Protein AF-A0A2I0T529-F1 (afdb_monomer_lite)

Secondary structure (DSSP, 8-state):
---EEEEEESTT--EEEEEEEETTEEEEEEEEEEES---SS-EEE--------S-EEEEEEEE--S----EEEEE-----S-SPPPBPS---STTEEE-TTT-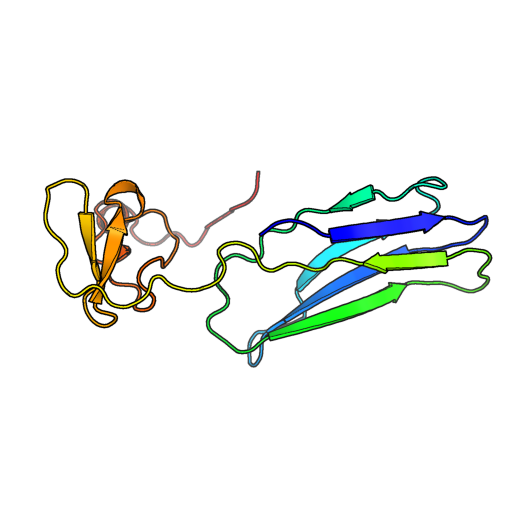BEEEGGGTTSSS--SSSSGGGTT-GGGGT--S--------

Organism: NCBI:txid1758121

pLDDT: mean 82.92, std 14.86, range [33.41, 96.0]

Foldseek 3Di:
DDWKWKAQAFPFSAKKWKWKAFPPDDDIDTFDMDGDHPDGDIDIDDTDPAARLGDMDIDMDGDHDDDDTIDIDMDDDDDPPHDAAAADPDADDPQWDQADPRRGIDGLVQQCPPGCNHSVCRSNPPDPVVVVDDDDDDDDDDD

Structure (mmCIF, N/CA/C/O backbone):
data_AF-A0A2I0T529-F1
#
_entry.id   AF-A0A2I0T529-F1
#
loop_
_atom_site.group_PDB
_atom_site.id
_atom_site.type_symbol
_atom_site.label_atom_id
_atom_site.label_alt_id
_atom_site.label_comp_id
_atom_site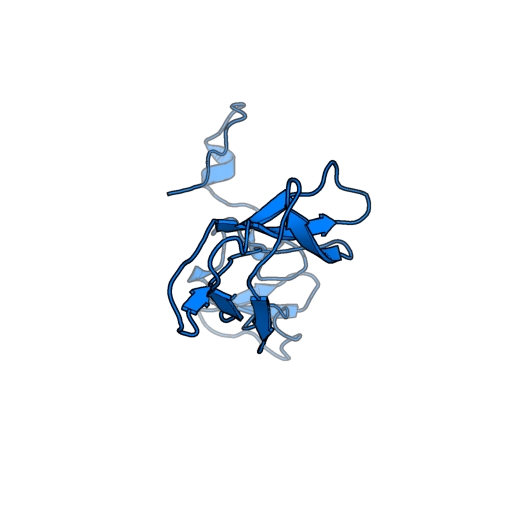.label_asym_id
_atom_site.label_entity_id
_atom_site.label_seq_id
_atom_site.pdbx_PDB_ins_code
_atom_site.Cartn_x
_atom_site.Cartn_y
_atom_site.Cartn_z
_atom_site.occupancy
_atom_site.B_iso_or_equiv
_atom_site.auth_seq_id
_atom_site.auth_comp_id
_atom_site.auth_asym_id
_atom_site.auth_atom_id
_atom_site.pdbx_PDB_model_num
ATOM 1 N N . MET A 1 1 ? 3.056 0.328 5.723 1.00 48.34 1 MET A N 1
ATOM 2 C CA . MET A 1 1 ? 3.307 -0.711 4.707 1.00 48.34 1 MET A CA 1
ATOM 3 C C . MET A 1 1 ? 4.695 -0.516 4.107 1.00 48.34 1 MET A C 1
ATOM 5 O O . MET A 1 1 ? 5.055 0.585 3.721 1.00 48.34 1 MET A O 1
ATOM 9 N N . SER A 1 2 ? 5.526 -1.548 4.168 1.00 48.34 2 SER A N 1
ATOM 10 C CA . SER A 1 2 ? 6.954 -1.584 3.819 1.00 48.34 2 SER A CA 1
ATOM 11 C C . SER A 1 2 ? 7.277 -3.079 3.793 1.00 48.34 2 SER A C 1
ATOM 13 O O . SER A 1 2 ? 6.872 -3.757 4.719 1.00 48.34 2 SER A O 1
ATOM 15 N N . PHE A 1 3 ? 7.851 -3.702 2.774 1.00 51.78 3 PHE A N 1
ATOM 16 C CA . PHE A 1 3 ? 8.933 -3.304 1.893 1.00 51.78 3 PHE A CA 1
ATOM 17 C C . PHE A 1 3 ? 8.783 -4.043 0.556 1.00 51.78 3 PHE A C 1
ATOM 19 O O . PHE A 1 3 ? 8.194 -5.113 0.521 1.00 51.78 3 PHE A O 1
ATOM 26 N N . GLN A 1 4 ? 9.295 -3.486 -0.539 1.00 66.69 4 GLN A N 1
ATOM 27 C CA . GLN A 1 4 ? 9.309 -4.156 -1.842 1.00 66.69 4 GLN A CA 1
ATOM 28 C C . GLN A 1 4 ? 10.705 -4.006 -2.427 1.00 66.69 4 GLN A C 1
ATOM 30 O O . GLN A 1 4 ? 11.197 -2.880 -2.553 1.00 66.69 4 GLN A O 1
ATOM 35 N N . LEU A 1 5 ? 11.367 -5.118 -2.736 1.00 78.69 5 LEU A N 1
ATOM 36 C CA . LEU A 1 5 ? 12.601 -5.080 -3.507 1.00 78.69 5 LEU A CA 1
ATOM 37 C C . LEU A 1 5 ? 12.213 -4.998 -4.978 1.00 78.69 5 LEU A C 1
ATOM 39 O O . LEU A 1 5 ? 11.417 -5.797 -5.460 1.00 78.69 5 LEU A O 1
ATOM 43 N N . TYR A 1 6 ? 12.756 -4.026 -5.698 1.00 90.75 6 TYR A N 1
ATOM 44 C CA . TYR A 1 6 ? 12.573 -3.924 -7.136 1.00 90.75 6 TYR A CA 1
ATOM 45 C C . TYR A 1 6 ? 13.913 -3.765 -7.843 1.00 90.75 6 TYR A C 1
ATOM 47 O O . TYR A 1 6 ? 14.894 -3.273 -7.287 1.00 90.75 6 TYR A O 1
ATOM 55 N N . TYR A 1 7 ? 13.944 -4.198 -9.090 1.00 91.44 7 TYR A N 1
ATOM 56 C CA . TYR A 1 7 ? 15.102 -4.159 -9.960 1.00 91.44 7 TYR A CA 1
ATOM 57 C C . TYR A 1 7 ? 14.653 -3.647 -11.320 1.00 91.44 7 TYR A C 1
ATOM 59 O O . TYR A 1 7 ? 13.660 -4.138 -11.854 1.00 91.44 7 TYR A O 1
ATOM 67 N N . ASN A 1 8 ? 15.364 -2.670 -11.881 1.00 92.31 8 ASN A N 1
ATOM 68 C CA . ASN A 1 8 ? 15.036 -2.111 -13.187 1.00 92.31 8 ASN A CA 1
ATOM 69 C C . ASN A 1 8 ? 16.312 -1.704 -13.941 1.00 92.31 8 ASN A C 1
ATOM 71 O O . ASN A 1 8 ? 16.833 -0.601 -13.776 1.00 92.31 8 ASN A O 1
ATOM 75 N N . TYR A 1 9 ? 16.842 -2.611 -14.764 1.00 93.38 9 TYR A N 1
ATOM 76 C CA . TYR A 1 9 ? 18.144 -2.437 -15.415 1.00 93.38 9 TYR A CA 1
ATOM 77 C C . TYR A 1 9 ? 18.147 -2.925 -16.861 1.00 93.38 9 TYR A C 1
ATOM 79 O O . TYR A 1 9 ? 17.571 -3.960 -17.186 1.00 93.38 9 TYR A O 1
ATOM 87 N N . GLY A 1 10 ? 18.856 -2.197 -17.723 1.00 90.44 10 GLY A N 1
ATOM 88 C CA . GLY A 1 10 ? 19.096 -2.559 -19.118 1.00 90.44 10 GLY A CA 1
ATOM 89 C C . GLY A 1 10 ? 19.188 -1.340 -20.027 1.00 90.44 10 GLY A C 1
ATOM 90 O O . GLY A 1 10 ? 18.828 -0.227 -19.636 1.00 90.44 10 GLY A O 1
ATOM 91 N N . GLN A 1 11 ? 19.702 -1.529 -21.240 1.00 86.31 11 GLN A N 1
ATOM 92 C CA . GLN A 1 11 ? 19.916 -0.451 -22.208 1.00 86.31 11 GLN A CA 1
ATOM 93 C C . GLN A 1 11 ? 18.602 0.177 -22.706 1.00 86.31 11 GLN A C 1
ATOM 95 O O . GLN A 1 11 ? 18.566 1.348 -23.080 1.00 86.31 11 GLN A O 1
ATOM 100 N N . SER A 1 12 ? 17.505 -0.579 -22.703 1.00 86.75 12 SER A N 1
ATOM 101 C CA . SER A 1 12 ? 16.164 -0.114 -23.078 1.00 86.75 12 SER A CA 1
ATOM 102 C C . SER A 1 12 ? 15.096 -0.770 -22.205 1.00 86.75 12 SER A C 1
ATOM 104 O O . SER A 1 12 ? 14.063 -1.219 -22.692 1.00 86.75 12 SER A O 1
ATOM 106 N N . VAL A 1 13 ? 15.347 -0.830 -20.892 1.00 89.06 13 VAL A N 1
ATOM 107 C CA . VAL A 1 13 ? 14.443 -1.491 -19.940 1.00 89.06 13 VAL A CA 1
ATOM 108 C C . VAL A 1 13 ? 13.051 -0.849 -19.899 1.00 89.06 13 VAL A C 1
ATOM 110 O O . VAL A 1 13 ? 12.082 -1.539 -19.623 1.00 89.06 13 VAL A O 1
ATOM 113 N N . GLY A 1 14 ? 12.894 0.433 -20.235 1.00 89.50 14 GLY A N 1
ATOM 114 C CA . GLY A 1 14 ? 11.589 1.108 -20.236 1.00 89.50 14 GLY A CA 1
ATOM 115 C C . GLY A 1 14 ? 11.087 1.405 -18.822 1.00 89.50 14 GLY A C 1
ATOM 116 O O . GLY A 1 14 ? 11.887 1.716 -17.944 1.00 89.50 14 GLY A O 1
ATOM 117 N N . ALA A 1 15 ? 9.773 1.334 -18.598 1.00 89.12 15 ALA A N 1
ATOM 118 C CA . ALA A 1 15 ? 9.162 1.630 -17.304 1.00 89.12 15 ALA A CA 1
ATOM 119 C C . ALA A 1 15 ? 8.356 0.441 -16.764 1.00 89.12 15 ALA A C 1
ATOM 121 O O . ALA A 1 15 ? 7.965 -0.458 -17.513 1.00 89.12 15 ALA A O 1
ATOM 122 N N . ALA A 1 16 ? 8.161 0.411 -15.453 1.00 91.12 16 ALA A N 1
ATOM 123 C CA . ALA A 1 16 ? 7.290 -0.528 -14.759 1.00 91.12 16 ALA A CA 1
ATOM 124 C C . ALA A 1 16 ? 6.421 0.257 -13.776 1.00 91.12 16 ALA A C 1
ATOM 126 O O . ALA A 1 16 ? 6.875 1.244 -13.199 1.00 91.12 16 ALA A O 1
ATOM 127 N N . GLU A 1 17 ? 5.175 -0.159 -13.611 1.00 92.00 17 GLU A N 1
ATOM 128 C CA . GLU A 1 17 ? 4.189 0.514 -12.777 1.00 92.00 17 GLU A CA 1
ATOM 129 C C . GLU A 1 17 ? 3.460 -0.497 -11.898 1.00 92.00 17 GLU A C 1
ATOM 131 O O . GLU A 1 17 ? 3.138 -1.595 -12.342 1.00 92.00 17 GLU A O 1
ATOM 136 N N . MET A 1 18 ? 3.188 -0.108 -10.654 1.00 91.44 18 MET A N 1
ATOM 137 C CA . MET A 1 18 ? 2.259 -0.811 -9.779 1.00 91.44 18 MET A CA 1
ATOM 138 C C . MET A 1 18 ? 0.992 0.026 -9.617 1.00 91.44 18 MET A C 1
ATOM 140 O O . MET A 1 18 ? 1.067 1.203 -9.249 1.00 91.44 18 MET A O 1
ATOM 144 N N . GLN A 1 19 ? -0.165 -0.587 -9.852 1.00 92.19 19 GLN A N 1
ATOM 145 C CA . GLN A 1 19 ? -1.474 0.041 -9.685 1.00 92.19 19 GLN A CA 1
ATOM 146 C C . GLN A 1 19 ? -2.297 -0.680 -8.615 1.00 92.19 19 GLN A C 1
ATOM 148 O O . GLN A 1 19 ? -2.263 -1.903 -8.505 1.00 92.19 19 GLN A O 1
ATOM 153 N N . LEU A 1 20 ? -3.069 0.091 -7.855 1.00 91.44 20 LEU A N 1
ATOM 154 C CA . LEU A 1 20 ? -4.104 -0.376 -6.949 1.00 91.44 20 LEU A CA 1
ATOM 155 C C . LEU A 1 20 ? -5.458 -0.301 -7.644 1.00 91.44 20 LEU A C 1
ATOM 157 O O . LEU A 1 20 ? -5.902 0.778 -8.043 1.00 91.44 20 LEU A O 1
ATOM 161 N N . LEU A 1 21 ? -6.124 -1.442 -7.732 1.00 90.94 21 LEU A N 1
ATOM 162 C CA . LEU A 1 21 ? -7.494 -1.559 -8.198 1.00 90.94 21 LEU A CA 1
ATOM 163 C C . LEU A 1 21 ? -8.341 -1.915 -6.984 1.00 90.94 21 LEU A C 1
ATOM 165 O O . LEU A 1 21 ? -8.092 -2.940 -6.356 1.00 90.94 21 LEU A O 1
ATOM 169 N N . VAL A 1 22 ? -9.305 -1.074 -6.631 1.00 89.00 22 VAL A N 1
ATOM 170 C CA . VAL A 1 22 ? -10.211 -1.341 -5.511 1.00 89.00 22 VAL A CA 1
ATOM 171 C C . VAL A 1 22 ? -11.596 -1.608 -6.078 1.00 89.00 22 VAL A C 1
ATOM 173 O O . VAL A 1 22 ? -12.083 -0.833 -6.904 1.00 89.00 22 VAL A O 1
ATOM 176 N N . ASP A 1 23 ? -12.213 -2.713 -5.662 1.00 84.00 23 ASP A N 1
ATOM 177 C CA . ASP A 1 23 ? -13.534 -3.094 -6.149 1.00 84.00 23 ASP A CA 1
ATOM 178 C C . ASP A 1 23 ? -14.538 -1.966 -5.880 1.00 84.00 23 ASP A C 1
ATOM 180 O O . ASP A 1 23 ? -14.516 -1.322 -4.831 1.00 84.00 23 ASP A O 1
ATOM 184 N N . GLU A 1 24 ? -15.398 -1.706 -6.867 1.00 78.12 24 GLU A N 1
ATOM 185 C CA . GLU A 1 24 ? -16.449 -0.675 -6.820 1.00 78.12 24 GLU A CA 1
ATOM 186 C C . GLU A 1 24 ? -15.951 0.777 -6.663 1.00 78.12 24 GLU A C 1
ATOM 188 O O . GLU A 1 24 ? -16.753 1.711 -6.605 1.00 78.12 24 GLU A O 1
ATOM 193 N N . LEU A 1 25 ? -14.635 1.001 -6.672 1.00 71.06 25 LEU A N 1
ATOM 194 C CA . LEU A 1 25 ? -14.017 2.304 -6.456 1.00 71.06 25 LEU A CA 1
ATOM 195 C C . LEU A 1 25 ? -13.222 2.750 -7.687 1.00 71.06 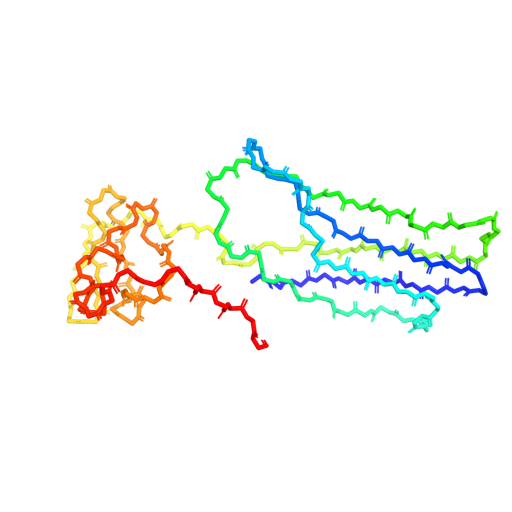25 LEU A C 1
ATOM 197 O O . LEU A 1 25 ? -12.032 2.491 -7.808 1.00 71.06 25 LEU A O 1
ATOM 201 N N . GLY A 1 26 ? -13.890 3.508 -8.562 1.00 77.75 26 GLY A N 1
ATOM 202 C CA . GLY A 1 26 ? -13.262 4.430 -9.516 1.00 77.75 26 GLY A CA 1
ATOM 203 C C . GLY A 1 26 ? -12.170 3.856 -10.441 1.00 77.75 26 GLY A C 1
ATOM 204 O O . GLY A 1 26 ? -12.093 2.652 -10.675 1.00 77.75 26 GLY A O 1
ATOM 205 N N . PRO A 1 27 ? -11.357 4.731 -11.062 1.00 87.31 27 PRO A N 1
ATOM 206 C CA . PRO A 1 27 ? -10.207 4.309 -11.855 1.00 87.31 27 PRO A CA 1
ATOM 207 C C . PRO A 1 27 ? -9.051 3.802 -10.965 1.00 87.31 27 PRO A C 1
ATOM 209 O O . PRO A 1 27 ? -8.943 4.227 -9.811 1.00 87.31 27 PRO A O 1
ATOM 212 N N . PRO A 1 28 ? -8.141 2.965 -11.503 1.00 90.06 28 PRO A N 1
ATOM 213 C CA . PRO A 1 28 ? -6.969 2.487 -10.772 1.00 90.06 28 PRO A CA 1
ATOM 214 C C . PRO A 1 28 ? -6.098 3.630 -10.239 1.00 90.06 28 PRO A C 1
ATOM 216 O O . PRO A 1 28 ? -5.891 4.643 -10.912 1.00 90.06 28 PRO A O 1
ATOM 219 N N . THR A 1 29 ? -5.542 3.446 -9.042 1.00 89.94 29 THR A N 1
ATOM 220 C CA . THR A 1 29 ? -4.598 4.389 -8.429 1.00 89.94 29 THR A CA 1
ATOM 221 C C . THR A 1 29 ? -3.171 3.918 -8.647 1.00 89.94 29 THR A C 1
ATOM 223 O O . THR A 1 29 ? -2.824 2.790 -8.318 1.00 89.94 29 THR A O 1
ATOM 226 N N . VAL A 1 30 ? -2.309 4.785 -9.165 1.00 91.31 30 VAL A N 1
ATOM 227 C CA . VAL A 1 30 ? -0.890 4.464 -9.338 1.00 91.31 30 VAL A CA 1
ATOM 228 C C . VAL A 1 30 ? -0.184 4.542 -7.992 1.00 91.31 30 VAL A C 1
ATOM 230 O O . VAL A 1 30 ? -0.184 5.590 -7.350 1.00 91.31 30 VAL A O 1
ATOM 233 N N . LEU A 1 31 ? 0.442 3.442 -7.587 1.00 90.81 31 LEU A N 1
ATOM 234 C CA . LEU A 1 31 ? 1.133 3.325 -6.306 1.00 90.81 31 LEU A CA 1
ATOM 235 C C . LEU A 1 31 ? 2.629 3.598 -6.412 1.00 90.81 31 LEU A C 1
ATOM 237 O O . LEU A 1 31 ? 3.231 4.177 -5.510 1.00 90.81 31 LEU A O 1
ATOM 241 N N . TRP A 1 32 ? 3.237 3.140 -7.502 1.00 90.94 32 TRP A N 1
ATOM 242 C CA . TRP A 1 32 ? 4.674 3.220 -7.712 1.00 90.94 32 TRP A CA 1
ATOM 243 C C . TRP A 1 32 ? 5.010 3.114 -9.196 1.00 90.94 32 TRP A C 1
ATOM 245 O O . TRP A 1 32 ? 4.299 2.459 -9.960 1.00 90.94 32 TRP A O 1
ATOM 255 N N . ARG A 1 33 ? 6.111 3.754 -9.596 1.00 92.12 33 ARG A N 1
ATOM 256 C CA . ARG A 1 33 ? 6.679 3.659 -10.940 1.00 92.12 33 ARG A CA 1
ATOM 257 C C . ARG A 1 33 ? 8.200 3.636 -10.877 1.00 92.12 33 ARG A C 1
ATOM 259 O O . ARG A 1 33 ? 8.789 4.464 -10.187 1.00 92.12 33 ARG A O 1
ATOM 266 N N . ALA A 1 34 ? 8.797 2.768 -11.681 1.00 91.69 34 ALA A N 1
ATOM 267 C CA . ALA A 1 34 ? 10.199 2.829 -12.069 1.00 91.69 34 ALA A CA 1
ATOM 268 C C . ALA A 1 34 ? 10.309 3.274 -13.525 1.00 91.69 34 ALA A C 1
ATOM 270 O O . ALA A 1 34 ? 9.563 2.800 -14.389 1.00 91.69 34 ALA A O 1
ATOM 271 N N . TYR A 1 35 ? 11.264 4.156 -13.808 1.00 89.81 35 TYR A N 1
ATOM 272 C CA . TYR A 1 35 ? 11.518 4.654 -15.156 1.00 89.81 35 TYR A CA 1
ATOM 273 C C . TYR A 1 35 ? 12.975 4.447 -15.543 1.00 89.81 35 TYR A C 1
ATOM 275 O O . TYR A 1 35 ? 13.878 4.788 -14.786 1.00 89.81 35 TYR A O 1
ATOM 283 N N . TYR A 1 36 ? 13.191 4.003 -16.780 1.00 89.75 36 TYR A N 1
ATOM 284 C CA . TYR A 1 36 ? 14.516 3.841 -17.377 1.00 89.75 36 TYR A CA 1
ATOM 285 C C . TYR A 1 36 ? 15.432 2.942 -16.538 1.00 89.75 36 TYR A C 1
ATOM 287 O O . TYR A 1 36 ? 14.981 2.137 -15.739 1.00 89.75 36 TYR A O 1
ATOM 295 N N . ASN A 1 37 ? 16.732 3.005 -16.788 1.00 91.75 37 ASN A N 1
ATOM 296 C CA . ASN A 1 37 ? 17.709 2.206 -16.071 1.00 91.75 37 ASN A CA 1
ATOM 297 C C . ASN A 1 37 ? 18.035 2.849 -14.711 1.00 91.75 37 ASN A C 1
ATOM 299 O O . ASN A 1 37 ? 18.541 3.969 -14.676 1.00 91.75 37 ASN A O 1
ATOM 303 N N . GLU A 1 38 ? 17.803 2.122 -13.617 1.00 92.94 38 GLU A N 1
ATOM 304 C CA . GLU A 1 38 ? 18.060 2.569 -12.235 1.00 92.94 38 GLU A CA 1
ATOM 305 C C . GLU A 1 38 ? 19.315 1.917 -11.619 1.00 92.94 38 GLU A C 1
ATOM 307 O O . GLU A 1 38 ? 19.615 2.052 -10.429 1.00 92.94 38 GLU A O 1
ATOM 312 N N . GLY A 1 39 ? 20.110 1.261 -12.465 1.00 93.19 39 GLY A N 1
ATOM 313 C CA . GLY A 1 39 ? 21.361 0.609 -12.112 1.00 93.19 39 GLY A CA 1
ATOM 314 C C . GLY A 1 39 ? 21.206 -0.888 -11.866 1.00 93.19 39 GLY A C 1
ATOM 315 O O . GLY A 1 39 ? 20.120 -1.412 -11.642 1.00 93.19 39 GLY A O 1
ATOM 316 N N . ASN A 1 40 ? 22.332 -1.597 -11.929 1.00 94.62 40 ASN A N 1
ATOM 317 C CA . ASN A 1 40 ? 22.376 -3.039 -11.707 1.00 94.62 40 ASN A CA 1
ATOM 318 C C . ASN A 1 40 ? 22.375 -3.354 -10.201 1.00 94.62 40 ASN A C 1
ATOM 320 O O . ASN A 1 40 ? 23.379 -3.808 -9.652 1.00 94.62 40 ASN A O 1
ATOM 324 N N . GLN A 1 41 ? 21.275 -3.035 -9.523 1.00 94.44 41 GLN A N 1
ATOM 325 C CA . GLN A 1 41 ? 21.102 -3.251 -8.089 1.00 94.44 41 GLN A CA 1
ATOM 326 C C . GLN A 1 41 ? 19.624 -3.392 -7.729 1.00 94.44 41 GLN A C 1
ATOM 328 O O . GLN A 1 41 ? 18.755 -2.846 -8.405 1.00 94.44 41 GLN A O 1
ATOM 333 N N . TRP A 1 42 ?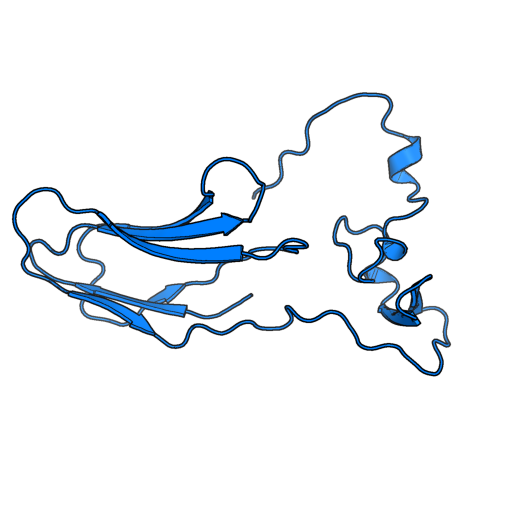 19.353 -4.099 -6.635 1.00 93.94 42 TRP A N 1
ATOM 334 C CA . TRP A 1 42 ? 18.031 -4.113 -6.022 1.00 93.94 42 TRP A CA 1
ATOM 335 C C . TRP A 1 42 ? 17.823 -2.836 -5.214 1.00 93.94 42 TRP A C 1
ATOM 337 O O . TRP A 1 42 ? 18.648 -2.471 -4.374 1.00 93.94 42 TRP A O 1
ATOM 347 N N . LEU A 1 43 ? 16.711 -2.167 -5.474 1.00 92.62 43 LEU A N 1
ATOM 348 C CA . LEU A 1 43 ? 16.262 -0.974 -4.782 1.00 92.62 43 LEU A CA 1
ATOM 349 C C . LEU A 1 43 ? 15.043 -1.308 -3.932 1.00 92.62 43 LEU A C 1
ATOM 351 O O . LEU A 1 43 ? 14.355 -2.300 -4.152 1.00 92.62 43 LEU A O 1
ATOM 355 N N . LYS A 1 44 ? 14.786 -0.477 -2.927 1.00 90.50 44 LYS A N 1
ATOM 356 C CA . LYS A 1 44 ? 13.732 -0.713 -1.946 1.00 90.50 44 LYS A CA 1
ATOM 357 C C . LYS A 1 44 ? 12.648 0.346 -2.091 1.00 90.50 44 LYS A C 1
ATOM 359 O O . LYS A 1 44 ? 12.933 1.533 -1.951 1.00 90.50 44 LYS A O 1
ATOM 364 N N . ALA A 1 45 ? 11.421 -0.086 -2.358 1.00 87.25 45 ALA A N 1
ATOM 365 C CA . ALA A 1 45 ? 10.239 0.761 -2.410 1.00 87.25 45 ALA A CA 1
ATOM 366 C C . ALA A 1 45 ? 9.359 0.549 -1.172 1.00 87.25 45 ALA A C 1
ATOM 368 O O . ALA A 1 45 ? 9.222 -0.559 -0.646 1.00 87.25 45 ALA A O 1
ATOM 369 N N . VAL A 1 46 ? 8.776 1.649 -0.702 1.00 84.94 46 VAL A N 1
ATOM 370 C CA . VAL A 1 46 ? 7.882 1.704 0.453 1.00 84.94 46 VAL A CA 1
ATOM 371 C C . VAL A 1 46 ? 6.651 2.493 0.043 1.00 84.94 46 VAL A C 1
ATOM 373 O O . VAL A 1 46 ? 6.760 3.668 -0.295 1.00 84.94 46 VAL A O 1
ATOM 376 N N . ILE A 1 47 ? 5.494 1.839 0.068 1.00 83.62 47 ILE A N 1
ATOM 377 C CA . ILE A 1 47 ? 4.224 2.407 -0.385 1.00 83.62 47 ILE A CA 1
ATOM 378 C C . ILE A 1 47 ? 3.251 2.344 0.781 1.00 83.62 47 ILE A C 1
ATOM 380 O O . ILE A 1 47 ? 3.064 1.284 1.373 1.00 83.62 47 ILE A O 1
ATOM 384 N N . GLN A 1 48 ? 2.620 3.468 1.106 1.00 77.81 48 GLN A N 1
ATOM 385 C CA . GLN A 1 48 ? 1.572 3.526 2.120 1.00 77.81 48 GLN A CA 1
ATOM 386 C C . GLN A 1 48 ? 0.209 3.447 1.426 1.00 77.81 48 GLN A C 1
ATOM 388 O O . GLN A 1 48 ? -0.227 4.424 0.828 1.00 77.81 48 GLN A O 1
ATOM 393 N N . LEU A 1 49 ? -0.456 2.288 1.491 1.00 78.69 49 LEU A N 1
ATOM 394 C CA . LEU A 1 49 ? -1.803 2.115 0.921 1.00 78.69 49 LEU A CA 1
ATOM 395 C C . LEU A 1 49 ? -2.914 2.712 1.789 1.00 78.69 49 LEU A C 1
ATOM 397 O O . LEU A 1 49 ? -4.021 2.928 1.305 1.00 78.69 49 LEU A O 1
ATOM 401 N N . GLY A 1 50 ? -2.628 2.962 3.069 1.00 75.69 50 GLY A N 1
ATOM 402 C CA . GLY A 1 50 ? -3.666 3.259 4.047 1.00 75.69 50 GLY A CA 1
ATOM 403 C C . GLY A 1 50 ? -4.624 2.078 4.221 1.00 75.69 50 GLY A C 1
ATOM 404 O O . GLY A 1 50 ? -4.286 0.927 3.934 1.00 75.69 50 GLY A O 1
ATOM 405 N N . ARG A 1 51 ? -5.825 2.368 4.719 1.00 76.75 51 ARG A N 1
ATOM 406 C CA . ARG A 1 51 ? -6.869 1.368 4.925 1.00 76.75 51 ARG A CA 1
ATOM 407 C C . ARG A 1 51 ? -7.684 1.162 3.651 1.00 76.75 51 ARG A C 1
ATOM 409 O O . ARG A 1 51 ? -8.263 2.106 3.123 1.00 76.75 51 ARG A O 1
ATOM 416 N N . LEU A 1 52 ? -7.802 -0.094 3.229 1.00 80.94 52 LEU A N 1
ATOM 417 C CA . LEU A 1 52 ? -8.614 -0.508 2.086 1.00 80.94 52 LEU A CA 1
ATOM 418 C C . LEU A 1 52 ? -9.780 -1.379 2.583 1.00 80.94 52 LEU A C 1
ATOM 420 O O . LEU A 1 52 ? -9.576 -2.560 2.852 1.00 80.94 52 LEU A O 1
ATOM 424 N N . PRO A 1 53 ? -10.985 -0.805 2.777 1.00 76.81 53 PRO A N 1
ATOM 425 C CA . PRO A 1 53 ? -12.129 -1.533 3.335 1.00 76.81 53 PRO A CA 1
ATOM 426 C C . PRO A 1 53 ? -12.803 -2.473 2.327 1.00 76.81 53 PRO A C 1
ATOM 428 O O . PRO A 1 53 ? -13.548 -3.363 2.728 1.00 76.81 53 PRO A O 1
ATOM 431 N N . HIS A 1 54 ? -12.543 -2.280 1.035 1.00 83.69 54 HIS A N 1
ATOM 432 C CA . HIS A 1 54 ? -13.056 -3.125 -0.036 1.00 83.69 54 HIS A CA 1
ATOM 433 C C . HIS A 1 54 ? -11.955 -4.071 -0.527 1.00 83.69 54 HIS A C 1
ATOM 435 O O . HIS A 1 54 ? -10.769 -3.730 -0.423 1.00 83.69 54 HIS A O 1
ATOM 441 N N . PRO A 1 55 ? -12.321 -5.241 -1.081 1.00 86.06 55 PRO A N 1
ATOM 442 C CA . PRO A 1 55 ? -11.367 -6.095 -1.768 1.00 86.06 55 PRO A CA 1
ATOM 443 C C . PRO A 1 55 ? -10.613 -5.309 -2.843 1.00 86.06 55 PRO A C 1
ATOM 445 O O . PRO A 1 55 ? -11.163 -4.427 -3.505 1.00 86.06 55 PRO A O 1
ATOM 448 N N . PHE A 1 56 ? -9.329 -5.608 -2.983 1.00 88.50 56 PHE A N 1
ATOM 449 C CA . PHE A 1 56 ? -8.455 -4.897 -3.900 1.00 88.50 56 PHE A CA 1
ATOM 450 C C . PHE A 1 56 ? -7.491 -5.854 -4.589 1.00 88.50 56 PHE A C 1
ATOM 452 O O . PHE A 1 56 ? -7.226 -6.963 -4.120 1.00 88.50 56 PHE A O 1
ATOM 459 N N . GLN A 1 57 ? -6.945 -5.394 -5.706 1.00 91.12 57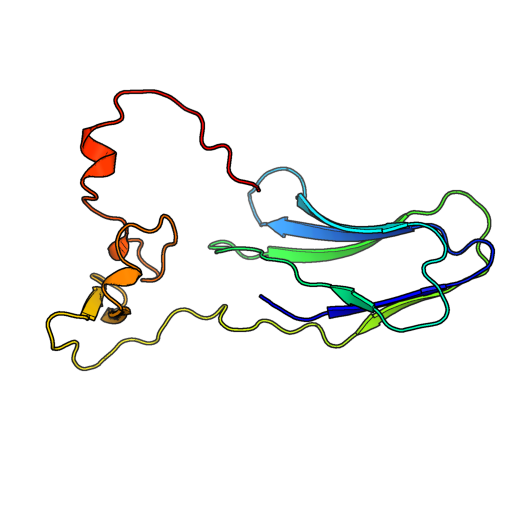 GLN A N 1
ATOM 460 C CA . GLN A 1 57 ? -5.943 -6.083 -6.499 1.00 91.12 57 GLN A CA 1
ATOM 461 C C . GLN A 1 57 ? -4.765 -5.142 -6.739 1.00 91.12 57 GLN A C 1
ATOM 463 O O . GLN A 1 57 ? -4.933 -3.933 -6.917 1.00 91.12 57 GLN A O 1
ATOM 468 N N . LEU A 1 58 ? -3.562 -5.710 -6.748 1.00 89.69 58 LEU A N 1
ATOM 469 C CA . LEU A 1 58 ? -2.357 -5.018 -7.183 1.00 89.69 58 LEU A CA 1
ATOM 470 C C . LEU A 1 58 ? -2.025 -5.490 -8.599 1.00 89.69 58 LEU A C 1
ATOM 472 O O . LEU A 1 58 ? -1.802 -6.681 -8.809 1.00 89.69 58 LEU A O 1
ATOM 476 N N . SER A 1 59 ? -2.004 -4.561 -9.553 1.00 91.25 59 SER A N 1
ATOM 477 C CA . SER A 1 59 ? -1.539 -4.812 -10.919 1.00 91.25 59 SER A CA 1
ATOM 478 C C . SER A 1 59 ? -0.086 -4.384 -11.062 1.00 91.25 59 SER A C 1
ATOM 480 O O . SER A 1 59 ? 0.325 -3.367 -10.499 1.00 91.25 59 SER A O 1
ATOM 482 N N . LEU A 1 60 ? 0.682 -5.168 -11.815 1.00 90.38 60 LEU A N 1
ATOM 483 C CA . LEU A 1 60 ? 2.068 -4.890 -12.171 1.00 90.38 60 LEU A CA 1
ATOM 484 C C . LEU A 1 60 ? 2.173 -4.796 -13.685 1.00 90.38 60 LEU A C 1
ATOM 486 O O . LEU A 1 60 ? 2.126 -5.804 -14.388 1.00 90.38 60 LEU A O 1
ATOM 490 N N . ASP A 1 61 ? 2.345 -3.576 -14.171 1.00 89.75 61 ASP A N 1
ATOM 491 C CA . ASP A 1 61 ? 2.250 -3.255 -15.582 1.00 89.75 61 ASP A CA 1
ATOM 492 C C . ASP A 1 61 ? 3.605 -2.835 -16.141 1.00 89.75 61 ASP A C 1
ATOM 494 O O . ASP A 1 61 ? 4.284 -1.931 -15.643 1.00 89.75 61 ASP A O 1
ATOM 498 N N . LYS A 1 62 ? 4.011 -3.489 -17.231 1.00 88.12 62 LYS A N 1
ATOM 499 C CA . LYS A 1 62 ? 5.185 -3.078 -17.996 1.00 88.12 62 LYS A CA 1
ATOM 500 C C . LYS A 1 62 ? 4.780 -1.993 -18.987 1.00 88.12 62 LYS A C 1
ATOM 502 O O . LYS A 1 62 ? 4.123 -2.274 -19.986 1.00 88.12 62 LYS A O 1
ATOM 507 N N . ILE A 1 63 ? 5.234 -0.762 -18.764 1.00 84.31 63 ILE A N 1
ATOM 508 C CA . ILE A 1 63 ? 4.993 0.348 -19.691 1.00 84.31 63 ILE A CA 1
ATOM 509 C C . ILE A 1 63 ? 6.165 0.423 -20.653 1.00 84.31 63 ILE A C 1
ATOM 511 O O . ILE A 1 63 ? 7.273 0.815 -20.267 1.00 84.31 63 ILE A O 1
ATOM 515 N N . SER A 1 64 ? 5.954 0.052 -21.916 1.00 73.12 64 SER A N 1
ATOM 516 C CA . SER A 1 64 ? 7.052 0.125 -22.869 1.00 73.12 64 SER A CA 1
ATOM 517 C C . SER A 1 64 ? 6.607 0.341 -24.328 1.00 73.12 64 SER A C 1
ATOM 519 O O . SER A 1 64 ? 5.483 0.012 -24.703 1.00 73.12 64 SER A O 1
ATOM 521 N N . LEU A 1 65 ? 7.459 1.025 -25.111 1.00 66.50 65 LEU A N 1
ATOM 522 C CA . LEU A 1 65 ? 7.103 1.704 -26.372 1.00 66.50 65 LEU A CA 1
ATOM 523 C C . LEU A 1 65 ? 7.842 1.187 -27.630 1.00 66.50 65 LEU A C 1
ATOM 525 O O . LEU A 1 65 ? 7.845 1.881 -28.644 1.00 66.50 65 LEU A O 1
ATOM 529 N N . GLY A 1 66 ? 8.477 0.008 -27.618 1.00 69.81 66 GLY A N 1
ATOM 530 C CA . GLY A 1 66 ? 8.971 -0.589 -28.871 1.00 69.81 66 GLY A CA 1
ATOM 531 C C . GLY A 1 66 ? 10.069 -1.652 -28.771 1.00 69.81 66 GLY A C 1
ATOM 532 O O . GLY A 1 66 ? 9.875 -2.754 -29.273 1.00 69.81 66 GLY A O 1
ATOM 533 N N . PHE A 1 67 ? 11.221 -1.343 -28.165 1.00 68.44 67 PHE A N 1
ATOM 534 C CA . PHE A 1 67 ? 12.405 -2.221 -28.152 1.00 68.44 67 PHE A CA 1
ATOM 535 C C . PHE A 1 67 ? 12.953 -2.370 -26.736 1.00 68.44 67 PHE A C 1
ATOM 537 O O . PHE A 1 67 ? 13.199 -1.357 -26.083 1.00 68.44 67 PHE A O 1
ATOM 544 N N . TYR A 1 68 ? 13.146 -3.610 -26.271 1.00 70.81 68 TYR A N 1
ATOM 545 C CA . TYR A 1 68 ? 13.519 -3.883 -24.880 1.00 70.81 68 TYR A CA 1
ATOM 546 C C . TYR A 1 68 ? 14.787 -4.712 -24.790 1.00 70.81 68 TYR A C 1
ATOM 548 O O . TYR A 1 68 ? 14.833 -5.860 -25.222 1.00 70.81 68 TYR A O 1
ATOM 556 N N . ASP A 1 69 ? 15.792 -4.105 -24.176 1.00 84.38 69 ASP A N 1
ATOM 557 C CA . ASP A 1 69 ? 16.964 -4.784 -23.650 1.00 84.38 69 ASP A CA 1
ATOM 558 C C . ASP A 1 69 ? 17.065 -4.403 -22.173 1.00 84.38 69 ASP A C 1
ATOM 560 O O . ASP A 1 69 ? 17.468 -3.287 -21.833 1.00 84.38 69 ASP A O 1
ATOM 564 N N . GLY A 1 70 ? 16.559 -5.274 -21.301 1.00 88.38 70 GLY A N 1
ATOM 565 C CA . GLY A 1 70 ? 16.521 -5.046 -19.863 1.00 88.38 70 GLY A CA 1
ATOM 566 C C . GLY A 1 70 ? 15.485 -5.878 -19.121 1.00 88.38 70 GLY A C 1
ATOM 567 O O . GLY A 1 70 ? 14.618 -6.509 -19.721 1.00 88.38 70 GLY A O 1
ATOM 568 N N . VAL A 1 71 ? 15.579 -5.850 -17.795 1.00 90.69 71 VAL A N 1
ATOM 569 C CA . VAL A 1 71 ? 14.731 -6.605 -16.874 1.00 90.69 71 VAL A CA 1
ATOM 570 C C . VAL A 1 71 ? 14.142 -5.662 -15.836 1.00 90.69 71 VAL A C 1
ATOM 572 O O . VAL A 1 71 ? 14.867 -4.890 -15.205 1.00 90.69 71 VAL A O 1
ATOM 575 N N . SER A 1 72 ? 12.830 -5.779 -15.640 1.00 91.19 72 SER A N 1
ATOM 576 C CA . SER A 1 72 ? 12.152 -5.287 -14.445 1.00 91.19 72 SER A CA 1
ATOM 577 C C . SER A 1 72 ? 11.727 -6.485 -13.606 1.00 91.19 72 SER A C 1
ATOM 579 O O . SER A 1 72 ? 11.089 -7.396 -14.134 1.00 91.19 72 SER A O 1
ATOM 581 N N . ALA A 1 73 ? 12.072 -6.491 -12.325 1.00 91.44 73 ALA A N 1
ATOM 582 C CA . ALA A 1 73 ? 11.662 -7.522 -11.382 1.00 91.44 73 ALA A CA 1
ATOM 583 C C . ALA A 1 73 ? 11.237 -6.878 -10.064 1.00 91.44 73 ALA A C 1
ATOM 585 O O . ALA A 1 73 ? 11.735 -5.816 -9.695 1.00 91.44 73 ALA A O 1
ATOM 586 N N . ILE A 1 74 ? 10.300 -7.519 -9.377 1.00 91.00 74 ILE A N 1
ATOM 587 C CA . ILE A 1 74 ? 9.819 -7.131 -8.054 1.00 91.00 74 ILE A CA 1
ATOM 588 C C . ILE A 1 74 ? 9.768 -8.410 -7.230 1.00 91.00 74 ILE A C 1
ATOM 590 O O . ILE A 1 74 ? 9.337 -9.443 -7.743 1.00 91.00 74 ILE A O 1
ATOM 594 N N . ASP A 1 75 ? 10.219 -8.336 -5.987 1.00 90.31 75 ASP A N 1
ATOM 595 C CA . ASP A 1 75 ? 10.255 -9.461 -5.062 1.00 90.31 75 ASP A CA 1
ATOM 596 C C . ASP A 1 75 ? 9.954 -9.000 -3.627 1.00 90.31 75 ASP A C 1
ATOM 598 O O . ASP A 1 75 ? 9.958 -7.799 -3.326 1.00 90.31 75 ASP A O 1
ATOM 602 N N . ASP A 1 76 ? 9.687 -9.967 -2.749 1.00 89.25 76 ASP A N 1
ATOM 603 C CA . ASP A 1 76 ? 9.476 -9.777 -1.310 1.00 89.25 76 ASP A CA 1
ATOM 604 C C . ASP A 1 76 ? 8.356 -8.780 -0.958 1.00 89.25 76 ASP A C 1
ATOM 606 O O . ASP A 1 76 ? 8.495 -7.963 -0.049 1.00 89.25 76 ASP A O 1
ATOM 610 N N . ILE A 1 77 ? 7.216 -8.835 -1.658 1.00 85.62 77 ILE A N 1
ATOM 611 C CA . ILE A 1 77 ? 6.056 -7.994 -1.321 1.00 85.62 77 ILE A CA 1
ATOM 612 C C . ILE A 1 77 ? 5.490 -8.420 0.041 1.00 85.62 77 ILE A C 1
ATOM 614 O O . ILE A 1 77 ? 4.874 -9.481 0.167 1.00 85.62 77 ILE A O 1
ATOM 618 N N . THR A 1 78 ? 5.643 -7.561 1.050 1.00 84.19 78 THR A N 1
ATOM 619 C CA . THR A 1 78 ? 5.105 -7.782 2.399 1.00 84.19 78 THR A CA 1
ATOM 620 C C . THR A 1 78 ? 4.055 -6.743 2.801 1.00 84.19 78 THR A C 1
ATOM 622 O O . THR A 1 78 ? 4.168 -5.544 2.529 1.00 84.19 78 THR A O 1
ATOM 625 N N . PHE A 1 79 ? 3.018 -7.212 3.502 1.00 80.38 79 PHE A N 1
ATOM 626 C CA . PHE A 1 79 ? 1.997 -6.374 4.132 1.00 80.38 79 PHE A CA 1
ATOM 627 C C . PHE A 1 79 ? 2.265 -6.287 5.637 1.00 80.38 79 PHE A C 1
ATOM 629 O O . PHE A 1 79 ? 1.819 -7.126 6.417 1.00 80.38 79 PHE A O 1
ATOM 636 N N . GLU A 1 80 ? 3.028 -5.278 6.049 1.00 78.25 80 GLU A N 1
ATOM 637 C CA . GLU A 1 80 ? 3.340 -5.043 7.461 1.00 78.25 80 GLU A CA 1
ATOM 638 C C . GLU A 1 80 ? 2.290 -4.154 8.135 1.00 78.25 80 GLU A C 1
ATOM 640 O O . GLU A 1 80 ? 2.015 -3.044 7.666 1.00 78.25 80 GLU A O 1
ATOM 645 N N . ASN A 1 81 ? 1.757 -4.631 9.268 1.00 75.56 81 ASN A N 1
ATOM 646 C CA . ASN A 1 81 ? 0.783 -3.933 10.117 1.00 75.56 81 ASN A CA 1
ATOM 647 C C . ASN A 1 81 ? -0.500 -3.505 9.379 1.00 75.56 81 ASN A C 1
ATOM 649 O O . ASN A 1 81 ? -1.063 -2.454 9.662 1.00 75.56 81 ASN A O 1
ATOM 653 N N . CYS A 1 82 ? -0.952 -4.307 8.410 1.00 73.94 82 CYS A N 1
ATOM 654 C CA . CYS A 1 82 ? -2.183 -4.044 7.654 1.00 73.94 82 CYS A CA 1
ATOM 655 C C . CYS A 1 82 ? -3.433 -4.688 8.275 1.00 73.94 82 CYS A C 1
ATOM 657 O O . CYS A 1 82 ? -4.548 -4.361 7.877 1.00 73.94 82 CYS A O 1
ATOM 659 N N . ALA A 1 83 ? -3.260 -5.636 9.200 1.00 80.88 83 ALA A N 1
ATOM 660 C CA . ALA A 1 83 ? -4.376 -6.294 9.863 1.00 80.88 83 ALA A CA 1
ATOM 661 C C . ALA A 1 83 ? -4.924 -5.413 10.987 1.00 80.88 83 ALA A C 1
ATOM 663 O O . ALA A 1 83 ? -4.160 -4.800 11.734 1.00 80.88 83 ALA A O 1
ATOM 664 N N . LEU A 1 84 ? -6.248 -5.403 11.125 1.00 84.38 84 LEU A N 1
ATOM 665 C CA . LEU A 1 84 ? -6.896 -4.762 12.258 1.00 84.38 84 LEU A CA 1
ATOM 666 C C . LEU A 1 84 ? -6.533 -5.484 13.563 1.00 84.38 84 LEU A C 1
ATOM 668 O O . LEU A 1 84 ? -6.375 -6.712 13.560 1.00 84.38 84 LEU A O 1
ATOM 672 N N . PRO A 1 85 ? -6.411 -4.742 14.676 1.00 88.81 85 PRO A N 1
ATOM 673 C CA . PRO A 1 85 ? -6.174 -5.336 15.980 1.00 88.81 85 PRO A CA 1
ATOM 674 C C . PRO A 1 85 ? -7.289 -6.338 16.322 1.00 88.81 85 PRO A C 1
ATOM 676 O O . PRO A 1 85 ? -8.467 -6.066 16.074 1.00 88.81 85 PRO A O 1
ATOM 679 N N . PRO A 1 86 ? -6.948 -7.515 16.875 1.00 91.50 86 PRO A N 1
ATOM 680 C CA . PRO A 1 86 ? -7.953 -8.494 17.251 1.00 91.50 86 PRO A CA 1
ATOM 681 C C . PRO A 1 86 ? -8.809 -7.979 18.422 1.00 91.50 86 PRO A C 1
ATOM 683 O O . PRO A 1 86 ? -8.352 -7.137 19.202 1.00 91.50 86 PRO A O 1
ATOM 686 N N . PRO A 1 87 ? -10.026 -8.522 18.603 1.00 94.62 87 PRO A N 1
ATOM 687 C CA . PRO A 1 87 ? -10.850 -8.228 19.768 1.00 94.62 87 PRO A CA 1
ATOM 688 C C . PRO A 1 87 ? -10.098 -8.515 21.074 1.00 94.62 87 PRO A C 1
ATOM 690 O O . PRO A 1 87 ? -9.541 -9.600 21.258 1.00 94.62 87 PRO A O 1
ATOM 693 N N . ALA A 1 88 ? -10.110 -7.557 21.997 1.00 94.31 88 ALA A N 1
ATOM 694 C CA . ALA A 1 88 ? -9.514 -7.692 23.318 1.00 94.31 88 ALA A CA 1
ATOM 695 C C . ALA A 1 88 ? -10.565 -8.132 24.351 1.00 94.31 88 ALA A C 1
ATOM 697 O O . ALA A 1 88 ? -11.717 -7.696 24.316 1.00 94.31 88 ALA A O 1
ATOM 698 N N . LEU A 1 89 ? -10.161 -8.984 25.301 1.00 93.12 89 LEU A N 1
ATOM 699 C CA . LEU A 1 89 ? -11.022 -9.416 26.415 1.00 93.12 89 LEU A CA 1
ATOM 700 C C . LEU A 1 89 ? -11.268 -8.292 27.433 1.00 93.12 89 LEU A C 1
ATOM 702 O O . LEU A 1 89 ? -12.319 -8.249 28.068 1.00 93.12 89 LEU A O 1
ATOM 706 N N . SER A 1 90 ? -10.297 -7.396 27.583 1.00 93.19 90 SER A N 1
ATOM 707 C CA . SER A 1 90 ? -10.377 -6.190 28.398 1.00 93.19 90 SER A CA 1
ATOM 708 C C . SER A 1 90 ? -9.539 -5.086 27.758 1.00 93.19 90 SER A C 1
ATOM 710 O O . SER A 1 90 ? -8.589 -5.356 27.022 1.00 93.19 90 SER A O 1
ATOM 712 N N . CYS A 1 91 ? -9.911 -3.839 28.027 1.00 94.44 91 CYS A N 1
ATOM 713 C CA . CYS A 1 91 ? -9.205 -2.656 27.553 1.00 94.44 91 CYS A CA 1
ATOM 714 C C . CYS A 1 91 ? -9.198 -1.635 28.691 1.00 94.44 91 CYS A C 1
ATOM 716 O O . CYS A 1 91 ? -10.119 -0.833 28.840 1.00 94.44 91 CYS A O 1
ATOM 718 N N . GLU A 1 92 ? -8.214 -1.769 29.578 1.00 91.44 92 GLU A N 1
ATOM 719 C CA . GLU A 1 92 ? -8.115 -0.981 30.804 1.00 91.44 92 GLU A CA 1
ATOM 720 C C . GLU A 1 92 ? -6.965 0.028 30.725 1.00 91.44 92 GLU A C 1
ATOM 722 O O . GLU A 1 92 ? -5.913 -0.215 30.129 1.00 91.44 92 GLU A O 1
ATOM 727 N N . GLY A 1 93 ? -7.155 1.163 31.395 1.00 88.31 93 GLY A N 1
ATOM 728 C CA . GLY A 1 93 ? -6.140 2.197 31.550 1.00 88.31 93 GLY A CA 1
ATOM 729 C C . GLY A 1 93 ? -6.420 3.465 30.738 1.00 88.31 93 GLY A C 1
ATOM 730 O O . GLY A 1 93 ? -7.151 3.437 29.753 1.00 88.31 93 GLY A O 1
ATOM 731 N N . PRO A 1 94 ? -5.843 4.603 31.160 1.00 87.88 94 PRO A N 1
ATOM 732 C CA . PRO A 1 94 ? -6.129 5.909 30.568 1.00 87.88 94 PRO A CA 1
ATOM 733 C C . PRO A 1 94 ? -5.519 6.104 29.172 1.00 87.88 94 PRO A C 1
ATOM 735 O O . PRO A 1 94 ? -5.902 7.039 28.480 1.00 87.88 94 PRO A O 1
ATOM 738 N N . SER A 1 95 ? -4.566 5.256 28.774 1.00 92.62 95 SER A N 1
ATOM 739 C CA . SER A 1 95 ? -3.877 5.311 27.478 1.00 92.62 95 SER A CA 1
ATOM 740 C C . SER A 1 95 ? -4.485 4.384 26.423 1.00 92.62 95 SER A C 1
ATOM 742 O O . SER A 1 95 ? -3.879 4.184 25.375 1.00 92.62 95 SER A O 1
ATOM 744 N N . HIS A 1 96 ? -5.645 3.785 26.695 1.00 94.88 96 HIS A N 1
ATOM 745 C CA . HIS A 1 96 ? -6.285 2.841 25.788 1.00 94.88 96 HIS A CA 1
ATOM 746 C C . HIS A 1 96 ? -7.701 3.280 25.430 1.00 94.88 96 HIS A C 1
ATOM 748 O O . HIS A 1 96 ? -8.408 3.890 26.234 1.00 94.88 96 HIS A O 1
ATOM 754 N N . PHE A 1 97 ? -8.116 2.923 24.222 1.00 95.19 97 PHE A N 1
ATOM 755 C CA . PHE A 1 97 ? -9.462 3.126 23.717 1.00 95.19 97 PHE A CA 1
ATOM 756 C C . PHE A 1 97 ? -10.052 1.791 23.269 1.00 95.19 97 PHE A C 1
ATOM 758 O O . PHE A 1 97 ? -9.411 1.020 22.552 1.00 95.19 97 PHE A O 1
ATOM 765 N N . TRP A 1 98 ? -11.279 1.514 23.716 1.00 96.00 98 TRP A N 1
ATOM 766 C CA . TRP A 1 98 ? -11.971 0.269 23.406 1.00 96.00 98 TRP A CA 1
ATOM 767 C C . TRP A 1 98 ? -12.973 0.488 22.277 1.00 96.00 98 TRP A C 1
ATOM 769 O O . TRP A 1 98 ? -13.996 1.149 22.466 1.00 96.00 98 TRP A O 1
ATOM 779 N N . CYS A 1 99 ? -12.686 -0.101 21.120 1.00 95.69 99 CYS A N 1
ATOM 780 C CA . CYS A 1 99 ? -13.515 0.004 19.928 1.00 95.69 99 CYS A CA 1
ATOM 781 C C . CYS A 1 99 ? -14.931 -0.527 20.167 1.00 95.69 99 CYS A C 1
ATOM 783 O O . CYS A 1 99 ? -15.141 -1.534 20.860 1.00 95.69 99 CYS A O 1
ATOM 785 N N . ARG A 1 100 ? -15.919 0.162 19.591 1.00 95.44 100 ARG A N 1
ATOM 786 C CA . ARG A 1 100 ? -17.337 -0.044 19.903 1.00 95.44 100 ARG A CA 1
ATOM 787 C C . ARG A 1 100 ? -17.825 -1.435 19.506 1.00 95.44 100 ARG A C 1
ATOM 789 O O . ARG A 1 100 ? -18.408 -2.123 20.352 1.00 95.44 100 ARG A O 1
ATOM 796 N N . ASP A 1 101 ? -17.568 -1.843 18.270 1.00 94.38 101 ASP A N 1
ATOM 797 C CA . ASP A 1 101 ? -18.145 -3.029 17.638 1.00 94.38 101 ASP A CA 1
ATOM 798 C C . ASP A 1 101 ? -17.107 -4.147 17.496 1.00 94.38 101 ASP A C 1
ATOM 800 O O . ASP A 1 101 ? -17.385 -5.289 17.866 1.00 94.38 101 ASP A O 1
ATOM 804 N N . THR A 1 102 ? -15.881 -3.831 17.066 1.00 94.19 102 THR A N 1
ATOM 805 C CA . THR A 1 102 ? -14.807 -4.838 16.933 1.00 94.19 102 THR A CA 1
ATOM 806 C C . THR A 1 102 ? -14.249 -5.309 18.272 1.00 94.19 102 THR A C 1
ATOM 808 O O . THR A 1 102 ? -13.615 -6.361 18.340 1.00 94.19 102 THR A O 1
ATOM 811 N N . LYS A 1 103 ? -14.471 -4.538 19.346 1.00 95.44 103 LYS A N 1
ATOM 812 C CA . LYS A 1 103 ? -13.874 -4.747 20.677 1.00 95.44 103 LYS A CA 1
ATOM 813 C C . LYS A 1 103 ? -12.347 -4.775 20.671 1.00 95.44 103 LYS A C 1
ATOM 815 O O . LYS A 1 103 ? -11.754 -5.255 21.639 1.00 95.44 103 LYS A O 1
ATOM 820 N N . ALA A 1 104 ? -11.703 -4.258 19.629 1.00 95.06 104 ALA A N 1
ATOM 821 C CA . ALA A 1 104 ? -10.265 -4.060 19.628 1.00 95.06 104 ALA A CA 1
ATOM 822 C C . ALA A 1 104 ? -9.855 -3.008 20.671 1.00 95.06 104 ALA A C 1
ATOM 824 O O . ALA A 1 104 ? -10.615 -2.089 20.975 1.00 95.06 104 ALA A O 1
ATOM 825 N N . CYS A 1 105 ? -8.663 -3.163 21.238 1.00 95.56 105 CYS A N 1
ATOM 826 C CA . CYS A 1 105 ? -8.092 -2.199 22.172 1.00 95.56 105 CYS A CA 1
ATOM 827 C C . CYS A 1 105 ? -6.913 -1.516 21.486 1.00 95.56 105 CYS A C 1
ATOM 829 O O . CYS A 1 105 ? -5.936 -2.180 21.139 1.00 95.56 105 CYS A O 1
ATOM 831 N N . ILE A 1 106 ? -7.034 -0.213 21.260 1.00 93.94 106 ILE A N 1
ATOM 832 C CA . ILE A 1 106 ? -6.026 0.598 20.573 1.00 93.94 106 ILE A CA 1
ATOM 833 C C . ILE A 1 106 ? -5.440 1.632 21.533 1.00 93.94 106 ILE A C 1
ATOM 835 O O . ILE A 1 106 ? -6.003 1.894 22.599 1.00 93.94 106 ILE A O 1
ATOM 839 N N . ASP A 1 107 ? -4.300 2.217 21.170 1.00 94.44 107 ASP A N 1
ATOM 840 C CA . ASP A 1 107 ? -3.726 3.327 21.930 1.00 94.44 107 ASP A CA 1
ATOM 841 C C . ASP A 1 107 ? -4.595 4.582 21.761 1.00 94.44 107 ASP A C 1
ATOM 843 O O . ASP A 1 107 ? -5.048 4.896 20.663 1.00 94.44 107 ASP A O 1
ATOM 847 N N . SER A 1 108 ? -4.806 5.324 22.846 1.00 92.62 108 SER A N 1
ATOM 848 C CA . SER A 1 108 ? -5.512 6.612 22.834 1.00 92.62 108 SER A CA 1
ATOM 849 C C . SER A 1 108 ? -4.937 7.645 21.851 1.00 92.62 108 SER A C 1
ATOM 851 O O . SER A 1 108 ? -5.661 8.539 21.422 1.00 92.62 108 SER A O 1
ATOM 853 N N . LEU A 1 109 ? -3.655 7.533 21.483 1.00 91.44 109 LEU A N 1
ATOM 854 C CA . LEU A 1 109 ? -2.991 8.376 20.484 1.00 91.44 109 LEU A CA 1
ATOM 855 C C . LEU A 1 109 ? -3.486 8.131 19.053 1.00 91.44 109 LEU A C 1
ATOM 857 O O . LEU A 1 109 ? -3.246 8.970 18.190 1.00 91.44 109 LEU A O 1
ATOM 861 N N . LEU A 1 110 ? -4.139 6.992 18.818 1.00 91.25 110 LEU A N 1
ATOM 862 C CA . LEU A 1 110 ? -4.713 6.589 17.533 1.00 91.25 110 LEU A CA 1
ATOM 863 C C . LEU A 1 110 ? -6.192 6.986 17.405 1.00 91.25 110 LEU A C 1
ATOM 865 O O . LEU A 1 110 ? -6.840 6.643 16.430 1.00 91.25 110 LEU A O 1
ATOM 869 N N . VAL A 1 111 ? -6.748 7.672 18.407 1.00 92.75 111 VAL A N 1
ATOM 870 C CA . VAL A 1 111 ? -8.121 8.185 18.374 1.00 92.75 111 VAL A CA 1
ATOM 871 C C . VAL A 1 111 ? -8.113 9.562 17.719 1.00 92.75 111 VAL A C 1
ATOM 873 O O . VAL A 1 111 ? -7.375 10.452 18.155 1.00 92.75 111 VAL A O 1
ATOM 876 N N . CYS A 1 112 ? -8.991 9.775 16.739 1.00 91.94 112 CYS A N 1
ATOM 877 C CA . CYS A 1 112 ? -9.134 11.025 15.996 1.00 91.94 112 CYS A CA 1
ATOM 878 C C . CYS A 1 112 ? -7.900 11.417 15.166 1.00 91.94 112 CYS A C 1
ATOM 880 O O . CYS A 1 112 ? -7.583 12.613 15.067 1.00 91.94 112 CYS A O 1
ATOM 882 N N . ASP A 1 113 ? -7.228 10.432 14.567 1.00 87.56 113 ASP A N 1
ATOM 883 C CA . ASP A 1 113 ? -6.023 10.585 13.745 1.00 87.56 113 ASP A CA 1
ATOM 884 C C . ASP A 1 113 ? -6.286 10.481 12.226 1.00 87.56 113 ASP A C 1
ATOM 886 O O . ASP A 1 113 ? -5.346 10.567 11.430 1.00 87.56 113 ASP A O 1
ATOM 890 N N . LEU A 1 114 ? -7.562 10.399 11.819 1.00 85.31 114 LEU A N 1
ATOM 891 C CA . LEU A 1 114 ? -8.040 10.202 10.440 1.00 85.31 114 LEU A CA 1
ATOM 892 C C . LEU A 1 114 ? -7.791 8.798 9.871 1.00 85.31 114 LEU A C 1
ATOM 894 O O . LEU A 1 114 ? -8.016 8.577 8.674 1.00 85.31 114 LEU A O 1
ATOM 898 N N . VAL A 1 115 ? -7.361 7.851 10.698 1.00 84.19 115 VAL A N 1
ATOM 899 C CA . VAL A 1 115 ? -7.179 6.450 10.339 1.00 84.19 115 VAL A CA 1
ATOM 900 C C . VAL A 1 115 ? -8.164 5.630 11.161 1.00 84.19 115 VAL A C 1
ATOM 902 O O . VAL A 1 115 ? -8.188 5.698 12.373 1.00 84.19 115 VAL A O 1
ATOM 905 N N . ASP A 1 116 ? -8.992 4.821 10.502 1.00 87.44 116 ASP A N 1
ATOM 906 C CA . ASP A 1 116 ? -9.852 3.871 11.214 1.00 87.44 116 ASP A CA 1
ATOM 907 C C . ASP A 1 116 ? -8.982 2.698 11.692 1.00 87.44 116 ASP A C 1
ATOM 909 O O . ASP A 1 116 ? -8.734 1.738 10.948 1.00 87.44 116 ASP A O 1
ATOM 913 N N . ASN A 1 117 ? -8.477 2.812 12.918 1.00 88.44 117 ASN A N 1
ATOM 914 C CA . ASN A 1 117 ? -7.686 1.805 13.616 1.00 88.44 117 ASN A CA 1
ATOM 915 C C . ASN A 1 117 ? -8.585 0.760 14.283 1.00 88.44 117 ASN A C 1
ATOM 917 O O . ASN A 1 117 ? -8.154 -0.374 14.512 1.00 88.44 117 ASN A O 1
ATOM 921 N N . CYS A 1 118 ? -9.840 1.110 14.572 1.00 91.44 118 CYS A N 1
ATOM 922 C CA . CYS A 1 118 ? -10.763 0.197 15.228 1.00 91.44 118 CYS A CA 1
ATOM 923 C C . CYS A 1 118 ? -11.319 -0.899 14.324 1.00 91.44 118 CYS A C 1
ATOM 925 O O . CYS A 1 118 ? -11.677 -1.969 14.816 1.00 91.44 118 CYS A O 1
ATOM 927 N N . GLY A 1 119 ? -11.433 -0.664 13.022 1.00 89.19 119 GLY A N 1
ATOM 928 C CA . GLY A 1 119 ? -12.159 -1.571 12.130 1.00 89.19 119 GLY A CA 1
ATOM 929 C C . GLY A 1 119 ? -13.607 -1.166 11.885 1.00 89.19 119 GLY A C 1
ATOM 930 O O . GLY A 1 119 ? -14.173 -1.552 10.865 1.00 89.19 119 GLY A O 1
ATOM 931 N N . ASP A 1 120 ? -14.178 -0.386 12.791 1.00 91.75 120 ASP A N 1
ATOM 932 C CA . ASP A 1 120 ? -15.577 0.039 12.810 1.00 91.75 120 ASP A CA 1
ATOM 933 C C . ASP A 1 120 ? -15.736 1.572 12.778 1.00 91.75 120 ASP A C 1
ATOM 935 O O . ASP A 1 120 ? -16.859 2.071 12.877 1.00 91.75 120 ASP A O 1
ATOM 939 N N . GLY A 1 121 ? -14.628 2.316 12.657 1.00 90.25 121 GLY A N 1
ATOM 940 C CA . GLY A 1 121 ? -14.582 3.778 12.639 1.00 90.25 121 GLY A CA 1
ATOM 941 C C . GLY A 1 121 ? -14.880 4.459 13.975 1.00 90.25 121 GLY A C 1
ATOM 942 O O . GLY A 1 121 ? -14.983 5.684 14.013 1.00 90.25 121 GLY A O 1
ATOM 943 N N . SER A 1 122 ? -15.048 3.705 15.067 1.00 94.44 122 SER A N 1
ATOM 944 C CA . SER A 1 122 ? -15.452 4.266 16.363 1.00 94.44 122 SER A CA 1
ATOM 945 C C . SER A 1 122 ? -14.380 5.120 17.044 1.00 94.44 122 SER A C 1
ATOM 947 O O . SER A 1 122 ? -14.719 5.974 17.860 1.00 94.44 122 SER A O 1
ATOM 949 N N . ASP A 1 123 ? -13.112 4.936 16.690 1.00 93.06 123 ASP A N 1
ATOM 950 C CA . ASP A 1 123 ? -11.986 5.789 17.083 1.00 93.06 123 ASP A CA 1
ATOM 951 C C . ASP A 1 123 ? -11.990 7.158 16.395 1.00 93.06 123 ASP A C 1
ATOM 953 O O . ASP A 1 123 ? -11.416 8.114 16.907 1.00 93.06 123 ASP A O 1
ATOM 957 N N . GLU A 1 1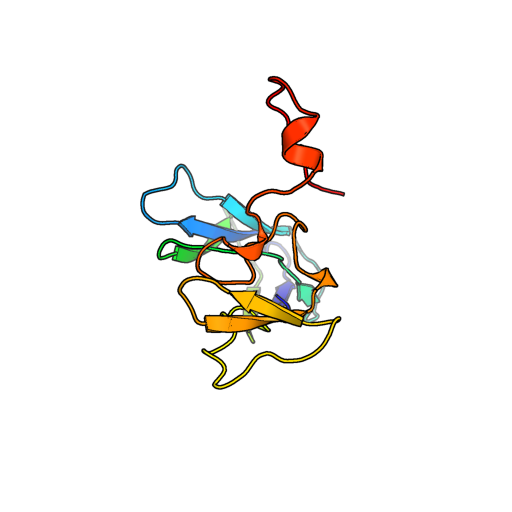24 ? -12.711 7.284 15.285 1.00 92.50 124 GLU A N 1
ATOM 958 C CA . GLU A 1 124 ? -12.880 8.539 14.557 1.00 92.50 124 GLU A CA 1
ATOM 959 C C . GLU A 1 124 ? -14.238 9.201 14.842 1.00 92.50 124 GLU A C 1
ATOM 961 O O . GLU A 1 124 ? -14.582 10.239 14.259 1.00 92.50 124 GLU A O 1
ATOM 966 N N . ASP A 1 125 ? -15.041 8.638 15.744 1.00 90.88 125 ASP A N 1
ATOM 967 C CA . ASP A 1 125 ? -16.319 9.213 16.148 1.00 90.88 125 ASP A CA 1
ATOM 968 C C . ASP A 1 125 ? -16.121 10.389 17.125 1.00 90.88 125 ASP A C 1
ATOM 970 O O . ASP A 1 125 ? -15.299 10.367 18.035 1.00 90.88 125 ASP A O 1
ATOM 974 N N . ASN A 1 126 ? -16.937 11.439 16.967 1.00 84.50 126 ASN A N 1
ATOM 975 C CA . ASN A 1 126 ? -17.024 12.570 17.905 1.00 84.50 126 ASN A CA 1
ATOM 976 C C . ASN A 1 126 ? -15.715 13.363 18.144 1.00 84.50 126 ASN A C 1
ATOM 978 O O . ASN A 1 126 ? -15.500 13.942 19.211 1.00 84.50 126 ASN A O 1
ATOM 982 N N . CYS A 1 127 ? -14.852 13.449 17.134 1.00 87.44 127 CYS A N 1
ATOM 983 C CA . CYS A 1 127 ? -13.654 14.274 17.207 1.00 87.44 127 CYS A CA 1
ATOM 984 C C . CYS A 1 127 ? -13.980 15.773 17.282 1.00 87.44 127 CYS A C 1
ATOM 986 O O . CYS A 1 127 ? -14.766 16.297 16.493 1.00 87.44 127 CYS A O 1
ATOM 988 N N . THR A 1 128 ? -13.326 16.502 18.188 1.00 80.19 128 THR A N 1
ATOM 989 C CA . THR A 1 128 ? -13.573 17.941 18.418 1.00 80.19 128 THR A CA 1
ATOM 990 C C . THR A 1 128 ? -13.293 18.812 17.190 1.00 80.19 128 THR A C 1
ATOM 992 O O . THR A 1 128 ? -13.925 19.854 17.011 1.00 80.19 128 THR A O 1
ATOM 995 N N . TRP A 1 129 ? -12.401 18.381 16.294 1.00 73.56 129 TRP A N 1
ATOM 996 C CA . TRP A 1 129 ? -12.166 19.056 15.018 1.00 73.56 129 TRP A CA 1
ATOM 997 C C . TRP A 1 129 ? -13.364 18.944 14.063 1.00 73.56 129 TRP A C 1
ATOM 999 O O . TRP A 1 129 ? -13.618 19.892 13.324 1.00 73.56 129 TRP A O 1
ATOM 1009 N N . LYS A 1 130 ? -14.190 17.889 14.140 1.00 61.59 130 LYS A N 1
ATOM 1010 C CA . LYS A 1 130 ? -15.429 17.783 13.342 1.00 61.59 130 LYS A CA 1
ATOM 1011 C C . LYS A 1 130 ? -16.450 18.877 13.689 1.00 61.59 130 LYS A C 1
ATOM 1013 O O . LYS A 1 130 ? -17.262 19.231 12.842 1.00 61.59 130 LYS A O 1
ATOM 1018 N N . ALA A 1 131 ? -16.380 19.465 14.887 1.00 56.22 131 ALA A N 1
ATOM 1019 C CA . ALA A 1 131 ? -17.268 20.549 15.317 1.00 56.22 131 ALA A CA 1
ATOM 1020 C C . ALA A 1 131 ? -16.851 21.949 14.817 1.00 56.22 131 ALA A C 1
ATOM 1022 O O . ALA A 1 131 ? -17.646 22.882 14.907 1.00 56.22 131 ALA A O 1
ATOM 1023 N N . ASN A 1 132 ? -15.633 22.111 14.278 1.00 52.25 132 ASN A N 1
ATOM 1024 C CA . ASN A 1 132 ? -15.111 23.408 13.820 1.00 52.25 132 ASN A CA 1
ATOM 1025 C C . ASN A 1 132 ? -15.071 23.574 12.290 1.00 52.25 132 ASN A C 1
ATOM 1027 O O . ASN A 1 132 ? -14.827 24.678 11.808 1.00 52.25 132 ASN A O 1
ATOM 1031 N N . PHE A 1 133 ? -15.341 22.520 11.515 1.00 51.88 133 PHE A N 1
ATOM 1032 C CA . PHE A 1 133 ? -15.342 22.581 10.050 1.00 51.88 133 PHE A CA 1
ATOM 1033 C C . PHE A 1 133 ? -16.765 22.547 9.492 1.00 51.88 133 PHE A C 1
ATOM 1035 O O . PHE A 1 133 ? -17.236 21.546 8.957 1.00 51.88 133 PHE A O 1
ATOM 1042 N N . GLY A 1 134 ? -17.451 23.687 9.579 1.00 44.12 134 GLY A N 1
ATOM 1043 C CA . GLY A 1 134 ? -18.578 23.956 8.694 1.00 44.12 134 GLY A CA 1
ATOM 1044 C C . GLY A 1 134 ? -18.096 23.986 7.240 1.00 44.12 134 GLY A C 1
ATOM 1045 O O . GLY A 1 134 ? -17.339 24.872 6.865 1.00 44.12 134 GLY A O 1
ATOM 1046 N N . ASN A 1 135 ? -18.534 23.014 6.437 1.00 48.22 135 ASN A N 1
ATOM 1047 C CA . ASN A 1 135 ? -18.552 23.027 4.969 1.00 48.22 135 ASN A CA 1
ATOM 1048 C C . ASN A 1 135 ? -17.324 23.622 4.249 1.00 48.22 135 ASN A C 1
ATOM 1050 O O . ASN A 1 135 ? -17.465 24.638 3.573 1.00 48.22 135 ASN A O 1
ATOM 1054 N N . ILE A 1 136 ? -16.164 22.956 4.263 1.00 44.88 136 ILE A N 1
ATOM 1055 C CA . ILE A 1 136 ? -15.204 23.081 3.151 1.00 44.88 136 ILE A CA 1
ATOM 1056 C C . ILE A 1 136 ? -14.637 21.696 2.834 1.00 44.88 136 ILE A C 1
ATOM 1058 O O . ILE A 1 136 ? -13.809 21.154 3.560 1.00 44.88 136 ILE A O 1
ATOM 1062 N N . TYR A 1 137 ? -15.088 21.131 1.715 1.00 51.03 137 TYR A N 1
ATOM 1063 C CA . TYR A 1 137 ? -14.358 20.095 0.997 1.00 51.03 137 TYR A CA 1
ATOM 1064 C C . TYR A 1 137 ? -12.966 20.634 0.678 1.00 51.03 137 TYR A C 1
ATOM 1066 O O . TYR A 1 137 ? -12.861 21.544 -0.136 1.00 51.03 137 TYR A O 1
ATOM 1074 N N . THR A 1 138 ? -11.926 20.109 1.322 1.00 44.09 138 THR A N 1
ATOM 1075 C CA . THR A 1 138 ? -10.562 19.942 0.792 1.00 44.09 138 THR A CA 1
ATOM 1076 C C . THR A 1 138 ? -9.757 19.203 1.861 1.00 44.09 138 THR A C 1
ATOM 1078 O O . THR A 1 138 ? -9.267 19.817 2.803 1.00 44.09 138 THR A O 1
ATOM 1081 N N . ILE A 1 139 ? -9.597 17.887 1.717 1.00 46.09 139 ILE A N 1
ATOM 1082 C CA . ILE A 1 139 ? -8.446 17.204 2.313 1.00 46.09 139 ILE A CA 1
ATOM 1083 C C . ILE A 1 139 ? -7.431 17.079 1.182 1.00 46.09 139 ILE A C 1
ATOM 1085 O O . ILE A 1 139 ? -7.518 16.185 0.345 1.00 46.09 139 ILE A O 1
ATOM 1089 N N . VAL A 1 140 ? -6.495 18.026 1.130 1.00 41.03 140 VAL A N 1
ATOM 1090 C CA . VAL A 1 140 ? -5.188 17.748 0.538 1.00 41.03 140 VAL A CA 1
ATOM 1091 C C . VAL A 1 140 ? -4.413 17.002 1.613 1.00 41.03 140 VAL A C 1
ATOM 1093 O O . VAL A 1 140 ? -4.009 17.594 2.609 1.00 41.03 140 VAL A O 1
ATOM 1096 N N . SER A 1 141 ? -4.204 15.711 1.409 1.00 36.00 141 SER A N 1
ATOM 1097 C CA . SER A 1 141 ? -3.071 15.008 1.997 1.00 36.00 141 SER A CA 1
ATOM 1098 C C . SER A 1 141 ? -2.196 14.603 0.827 1.00 36.00 141 SER A C 1
ATOM 1100 O O . SER A 1 141 ? -2.717 13.882 -0.016 1.00 36.00 141 SER A O 1
ATOM 1102 N N . ILE A 1 142 ? -0.990 15.184 0.700 1.00 33.41 142 ILE A N 1
ATOM 1103 C CA . ILE A 1 142 ? 0.322 14.499 0.784 1.00 33.41 142 ILE A CA 1
ATOM 1104 C C . ILE A 1 142 ? 1.416 15.572 1.038 1.00 33.41 142 ILE A C 1
ATOM 1106 O O . ILE A 1 142 ? 1.415 16.619 0.385 1.00 33.41 142 ILE A O 1
ATOM 1110 N N . ARG A 1 143 ? 2.346 15.317 1.972 1.00 40.12 143 ARG A N 1
ATOM 1111 C CA . ARG A 1 143 ? 3.741 15.796 1.894 1.00 40.12 143 ARG A CA 1
ATOM 1112 C C . ARG A 1 143 ? 4.618 14.634 1.466 1.00 40.12 143 ARG A C 1
ATOM 1114 O O . ARG A 1 143 ? 4.400 13.543 2.035 1.00 40.12 143 ARG A O 1
#

Sequence (143 aa):
MSFQLYYNYGQSVGAAEMQLLVDELGPPTVLWRAYYNEGNQWLKAVIQLGRLPHPFQLSLDKISLGFYDGVSAIDDITFENCALPPPALSCEGPSHFWCRDTKACIDSLLVCDLVDNCGDGSDEDNCTWKANFGNIYTIVSIR

InterPro domains:
  IPR000998 MAM domain [PF00629] (5-82)
  IPR000998 MAM domain [PS50060] (1-84)
  IPR002172 Low-density lipoprotein (LDL) receptor class A repeat [PF00057] (90-127)
  IPR002172 Low-density lipoprotein (LDL) receptor class A repeat [PS50068] (90-128)
  IPR002172 Low-density lipoprotein (LDL) receptor class A repeat [SM00192] (90-129)
  IPR002172 Low-density lipoprotein (LDL) receptor class A repeat [cd00112] (93-127)
  IPR013320 Concanavalin A-like lectin/glucanase domain superfamily [SSF49899] (6-82)
  IPR023415 Low-density lipoprotein (LDL) receptor class A, conserved site [PS01209] (105-127)
  IPR036055 LDL receptor-like superfamily [G3DSA:4.10.400.10] (94-127)
  IPR036055 LDL receptor-like superfamily [SSF57424] (92-128)
  IPR051560 MAM domain-containing protein [PTHR23282] (5-130)

Radius of gyration: 20.21 Å; chains: 1; bounding box: 41×34×60 Å